Protein AF-A9X655-F1 (afdb_monomer_lite)

pLDDT: mean 70.99, std 9.8, range [47.28, 84.62]

InterPro domains:
  IPR001338 Class I Hydrophobin [PF01185] (1-69)
  IPR001338 Class I Hydrophobin [SM00075] (1-69)

Structure (mmCIF, N/CA/C/O backbone):
data_AF-A9X655-F1
#
_entry.id   AF-A9X655-F1
#
loop_
_atom_site.group_PDB
_atom_site.id
_atom_site.type_symbol
_atom_site.label_atom_id
_atom_site.label_alt_id
_atom_site.label_comp_id
_atom_site.label_asym_id
_atom_site.label_entity_id
_atom_site.label_seq_id
_atom_site.pdbx_PDB_ins_code
_atom_site.Cartn_x
_atom_site.Cartn_y
_atom_site.Cartn_z
_atom_site.occupancy
_atom_site.B_iso_or_equiv
_atom_site.auth_seq_id
_atom_site.auth_comp_id
_atom_site.auth_asym_id
_atom_site.auth_atom_id
_atom_site.pdbx_PDB_model_num
ATOM 1 N N . SER A 1 1 ? 4.347 -1.396 -2.900 1.00 73.31 1 SER A N 1
ATOM 2 C CA . SER A 1 1 ? 3.519 -0.974 -4.050 1.00 73.31 1 SER A CA 1
ATOM 3 C C . SER A 1 1 ? 3.647 0.525 -4.268 1.00 73.31 1 SER A C 1
ATOM 5 O O . SER A 1 1 ? 4.028 1.215 -3.329 1.00 73.31 1 SER A O 1
ATOM 7 N N . CYS A 1 2 ? 3.321 1.034 -5.456 1.00 77.31 2 CYS A N 1
ATOM 8 C CA . CYS A 1 2 ? 3.279 2.474 -5.737 1.00 77.31 2 CYS A CA 1
ATOM 9 C C . CYS A 1 2 ? 1.836 2.929 -5.766 1.00 77.31 2 CYS A C 1
ATOM 11 O O . CYS A 1 2 ? 1.053 2.323 -6.485 1.00 77.31 2 CYS A O 1
ATOM 13 N N . CYS A 1 3 ? 1.472 3.938 -4.983 1.00 80.31 3 CYS A N 1
ATOM 14 C CA . CYS A 1 3 ? 0.090 4.386 -4.868 1.00 80.31 3 CYS A CA 1
ATOM 15 C C . CYS A 1 3 ? -0.029 5.852 -5.252 1.00 80.31 3 CYS A C 1
ATOM 17 O O . CYS A 1 3 ? 0.770 6.678 -4.817 1.00 80.31 3 CYS A O 1
ATOM 19 N N . ASN A 1 4 ? -1.046 6.187 -6.043 1.00 80.62 4 ASN A N 1
ATOM 20 C CA . ASN A 1 4 ? -1.317 7.580 -6.392 1.00 80.62 4 ASN A CA 1
ATOM 21 C C . ASN A 1 4 ? -1.796 8.384 -5.184 1.00 80.62 4 ASN A C 1
ATOM 23 O O . ASN A 1 4 ? -1.562 9.585 -5.130 1.00 80.62 4 ASN A O 1
ATOM 27 N N . GLN A 1 5 ? -2.489 7.745 -4.240 1.00 78.50 5 GLN A N 1
ATOM 28 C CA . GLN A 1 5 ? -2.994 8.380 -3.026 1.00 78.50 5 GLN A CA 1
ATOM 29 C C . GLN A 1 5 ? -2.743 7.470 -1.829 1.00 78.50 5 GLN A C 1
ATOM 31 O O . GLN A 1 5 ? -2.901 6.254 -1.931 1.00 78.50 5 GLN A O 1
ATOM 36 N N . VAL A 1 6 ? -2.368 8.063 -0.700 1.00 81.62 6 VAL A N 1
ATOM 37 C CA . VAL A 1 6 ? -2.163 7.371 0.574 1.00 81.62 6 VAL A CA 1
ATOM 38 C C . VAL A 1 6 ? -2.875 8.183 1.640 1.00 81.62 6 VAL A C 1
ATOM 40 O O . VAL A 1 6 ? -2.639 9.380 1.762 1.00 81.62 6 VAL A O 1
ATOM 43 N N . GLN A 1 7 ? -3.748 7.535 2.393 1.00 82.38 7 GLN A N 1
ATOM 44 C CA . GLN A 1 7 ? -4.520 8.156 3.465 1.00 82.38 7 GLN A CA 1
ATOM 45 C C . GLN A 1 7 ? -4.604 7.202 4.653 1.00 82.38 7 GLN A C 1
ATOM 47 O O . GLN A 1 7 ? -4.341 6.006 4.499 1.00 82.38 7 GLN A O 1
ATOM 52 N N . SER A 1 8 ? -4.966 7.693 5.837 1.00 83.31 8 SER A N 1
ATOM 53 C CA . SER A 1 8 ? -5.160 6.792 6.971 1.00 83.31 8 SER A CA 1
ATOM 54 C C . SER A 1 8 ? -6.380 5.887 6.757 1.00 83.31 8 SER A C 1
ATOM 56 O O . SER A 1 8 ? -7.344 6.235 6.070 1.00 83.31 8 SER A O 1
ATOM 58 N N . ALA A 1 9 ? -6.375 4.714 7.379 1.00 79.06 9 ALA A N 1
ATOM 59 C CA . ALA A 1 9 ? -7.508 3.799 7.413 1.00 79.06 9 ALA A CA 1
ATOM 60 C C . ALA A 1 9 ? -8.750 4.459 8.034 1.00 79.06 9 ALA A C 1
ATOM 62 O O . ALA A 1 9 ? -9.879 4.134 7.676 1.00 79.06 9 ALA A O 1
ATOM 63 N N . GLN A 1 10 ? -8.546 5.416 8.935 1.00 81.12 10 GLN A N 1
ATOM 64 C CA . GLN A 1 10 ? -9.584 6.212 9.571 1.00 81.12 10 GLN A CA 1
ATOM 65 C C . GLN A 1 10 ? -10.276 7.123 8.550 1.00 81.12 10 GLN A C 1
ATOM 67 O O . GLN A 1 10 ? -11.505 7.178 8.522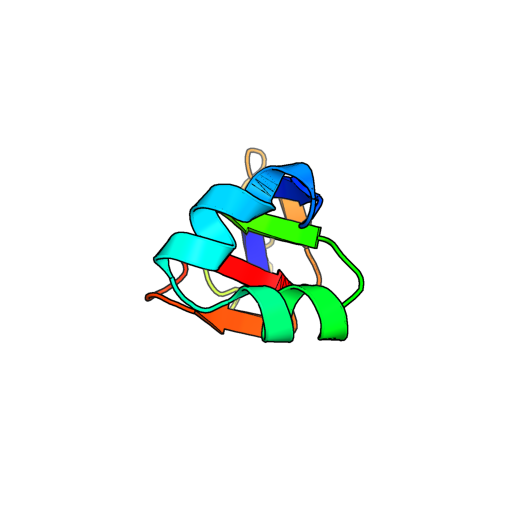 1.00 81.12 10 GLN A O 1
ATOM 72 N N . GLU A 1 11 ? -9.509 7.769 7.670 1.00 82.75 11 GLU A N 1
ATOM 73 C CA . GLU A 1 11 ? -10.033 8.579 6.561 1.00 82.75 11 GLU A CA 1
ATOM 74 C C . GLU A 1 11 ? -10.675 7.700 5.477 1.00 82.75 11 GLU A C 1
ATOM 76 O O . GLU A 1 11 ? -11.741 8.021 4.954 1.00 82.75 11 GLU A O 1
ATOM 81 N N . ALA A 1 12 ? -10.098 6.526 5.210 1.00 80.38 12 ALA A N 1
ATOM 82 C CA . ALA A 1 12 ? -10.623 5.553 4.255 1.00 80.38 12 ALA A CA 1
ATOM 83 C C . ALA A 1 12 ? -11.764 4.674 4.805 1.00 80.38 12 ALA A C 1
ATOM 85 O O . ALA A 1 12 ? -12.230 3.781 4.099 1.00 80.38 12 ALA A O 1
ATOM 86 N N . ASN A 1 13 ? -12.228 4.881 6.043 1.00 82.56 13 ASN A N 1
ATOM 87 C CA . ASN A 1 13 ? -13.084 3.924 6.759 1.00 82.56 13 ASN A CA 1
ATOM 88 C C . ASN A 1 13 ? -14.399 3.621 6.024 1.00 82.56 13 ASN A C 1
ATOM 90 O O . ASN A 1 13 ? -14.859 2.483 6.019 1.00 82.56 13 ASN A O 1
ATOM 94 N N . GLN A 1 14 ? -14.991 4.610 5.350 1.00 84.00 14 GLN A N 1
ATOM 95 C CA . GLN A 1 14 ? -16.208 4.381 4.562 1.00 84.00 14 GLN A CA 1
ATOM 96 C C . GLN A 1 14 ? -15.953 3.488 3.347 1.00 84.00 14 GLN A C 1
ATOM 98 O O . GLN A 1 14 ? -16.719 2.559 3.091 1.00 84.00 14 GLN A O 1
ATOM 103 N N . LEU A 1 15 ? -14.841 3.718 2.647 1.00 80.56 15 LEU A N 1
ATOM 104 C CA . LEU A 1 15 ? -14.420 2.893 1.522 1.00 80.56 15 LEU A CA 1
ATOM 105 C C . LEU A 1 15 ? -14.093 1.470 2.004 1.00 80.56 15 LEU A C 1
ATOM 107 O O . LEU A 1 15 ? -14.581 0.484 1.459 1.00 80.56 15 LEU A O 1
ATOM 111 N N . LEU A 1 16 ? -13.337 1.358 3.097 1.00 81.81 16 LEU A N 1
ATOM 112 C CA . LEU A 1 16 ? -12.990 0.083 3.717 1.00 81.81 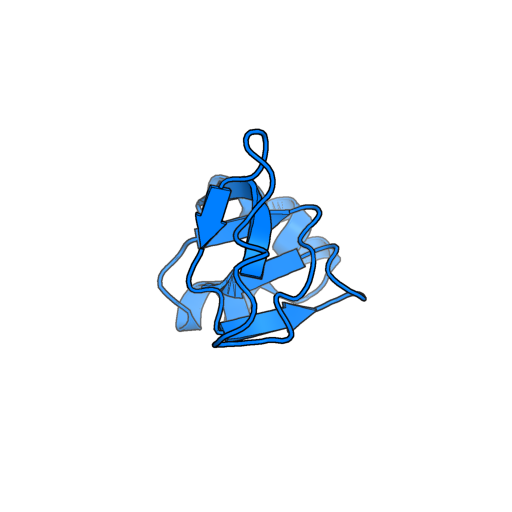16 LEU A CA 1
ATOM 113 C C . LEU A 1 16 ? -14.231 -0.698 4.161 1.00 81.81 16 LEU A C 1
ATOM 115 O O . LEU A 1 16 ? -14.273 -1.910 3.979 1.00 81.81 16 LEU A O 1
ATOM 119 N N . LYS A 1 17 ? -15.255 -0.035 4.711 1.00 84.62 17 LYS A N 1
ATOM 120 C CA . LYS A 1 17 ? -16.534 -0.670 5.065 1.00 84.62 17 LYS A CA 1
ATOM 121 C C . LYS A 1 17 ? -17.269 -1.192 3.842 1.00 84.62 17 LYS A C 1
ATOM 123 O O . LYS A 1 17 ? -17.735 -2.327 3.872 1.00 84.62 17 LYS A O 1
ATOM 128 N N . GLN A 1 18 ? -17.335 -0.400 2.774 1.00 83.25 18 GLN A N 1
ATOM 129 C CA . GLN A 1 18 ? -17.985 -0.800 1.526 1.00 83.25 18 GLN A CA 1
ATOM 130 C C . GLN A 1 18 ? -17.342 -2.052 0.916 1.00 83.25 18 GLN A C 1
ATOM 132 O O . GLN A 1 18 ? -18.040 -2.895 0.359 1.00 83.25 18 GLN A O 1
ATOM 137 N N . PHE A 1 19 ? -16.025 -2.193 1.066 1.00 78.75 19 PHE A N 1
ATOM 138 C CA . PHE A 1 19 ? -15.258 -3.320 0.538 1.00 78.75 19 PHE A CA 1
ATOM 139 C C . PHE A 1 19 ? -14.973 -4.433 1.562 1.00 78.75 19 PHE A C 1
ATOM 141 O O . PHE A 1 19 ? -14.272 -5.387 1.237 1.00 78.75 19 PHE A O 1
ATOM 148 N N . GLY A 1 20 ? -15.489 -4.343 2.795 1.00 81.19 20 GLY A N 1
ATOM 149 C CA . GLY A 1 20 ? -15.251 -5.348 3.845 1.00 81.19 20 GLY A CA 1
ATOM 150 C C . GLY A 1 20 ? -13.797 -5.425 4.340 1.00 81.19 20 GLY A C 1
ATOM 151 O O . GLY A 1 20 ? -13.384 -6.420 4.926 1.00 81.19 20 GLY A O 1
ATOM 152 N N . LEU A 1 21 ? -13.016 -4.368 4.123 1.00 77.88 21 LEU A N 1
ATOM 153 C CA . LEU A 1 21 ? -11.575 -4.286 4.360 1.00 77.88 21 LEU A CA 1
ATOM 154 C C . LEU A 1 21 ? -11.180 -3.713 5.729 1.00 77.88 21 LEU A C 1
ATOM 156 O O . LEU A 1 21 ? -9.995 -3.630 6.042 1.00 77.88 21 LEU A O 1
ATOM 160 N N . VAL A 1 22 ? -12.149 -3.3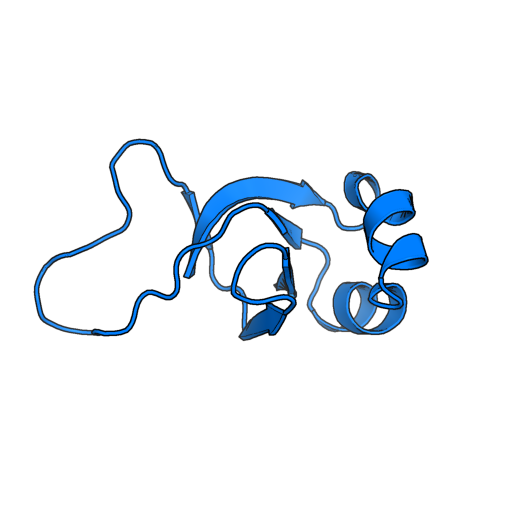24 6.559 1.00 80.56 22 VAL A N 1
ATOM 161 C CA . VAL A 1 22 ? -11.909 -2.665 7.858 1.00 80.56 22 VAL A CA 1
ATOM 162 C C . VAL A 1 22 ? -10.993 -3.491 8.765 1.00 80.56 22 VAL A C 1
ATOM 164 O O . VAL A 1 22 ? -10.074 -2.949 9.372 1.00 80.56 22 VAL A O 1
ATOM 167 N N . ALA A 1 23 ? -11.209 -4.808 8.829 1.00 77.25 23 ALA A N 1
ATOM 168 C CA . ALA A 1 23 ? -10.401 -5.703 9.655 1.00 77.25 23 ALA A CA 1
ATOM 169 C C . ALA A 1 23 ? -8.953 -5.810 9.149 1.00 77.25 23 ALA A C 1
ATOM 171 O O . ALA A 1 23 ? -8.017 -5.796 9.945 1.00 77.25 23 ALA A O 1
ATOM 172 N N . ALA A 1 24 ? -8.766 -5.858 7.827 1.00 73.50 24 ALA A N 1
ATOM 173 C CA . ALA A 1 24 ? -7.441 -5.883 7.216 1.00 73.50 24 ALA A CA 1
ATOM 174 C C . ALA A 1 24 ? -6.694 -4.559 7.442 1.00 73.50 24 ALA A C 1
ATOM 176 O O . ALA A 1 24 ? -5.510 -4.575 7.758 1.00 73.50 24 ALA A O 1
ATOM 177 N N . ALA A 1 25 ? -7.392 -3.424 7.357 1.00 74.25 25 ALA A N 1
ATOM 178 C CA . ALA A 1 25 ? -6.824 -2.106 7.633 1.00 74.25 25 ALA A CA 1
ATOM 179 C C . ALA A 1 25 ? -6.437 -1.902 9.097 1.00 74.25 25 ALA A C 1
ATOM 181 O O . ALA A 1 25 ? -5.376 -1.347 9.376 1.00 74.25 25 ALA A O 1
ATOM 182 N N . ALA A 1 26 ? -7.247 -2.406 10.029 1.00 74.25 26 ALA A N 1
ATOM 183 C CA . ALA A 1 26 ? -6.915 -2.387 11.449 1.00 74.25 26 ALA A CA 1
ATOM 184 C C . ALA A 1 26 ? -5.678 -3.247 11.770 1.00 74.25 26 ALA A C 1
ATOM 186 O O . ALA A 1 26 ? -4.867 -2.860 12.606 1.00 74.25 26 ALA A O 1
ATOM 187 N N . ALA A 1 27 ? -5.515 -4.391 11.097 1.00 70.19 27 ALA A N 1
ATOM 188 C CA . ALA A 1 27 ? -4.376 -5.287 11.297 1.00 70.19 27 ALA A CA 1
ATOM 189 C C . ALA A 1 27 ? -3.070 -4.779 10.659 1.00 70.19 27 ALA A C 1
ATOM 191 O O . ALA A 1 27 ? -1.990 -5.115 11.138 1.00 70.19 27 ALA A O 1
ATOM 192 N N . ALA A 1 28 ? -3.162 -3.991 9.585 1.00 68.00 28 ALA A N 1
ATOM 193 C CA . ALA A 1 28 ? -2.010 -3.563 8.795 1.00 68.00 28 ALA A CA 1
ATOM 194 C C . ALA A 1 28 ? -1.253 -2.350 9.359 1.00 68.00 28 ALA A C 1
ATOM 196 O O . ALA A 1 28 ? -0.133 -2.111 8.938 1.00 68.00 28 ALA A O 1
ATOM 197 N N . GLY A 1 29 ? -1.807 -1.621 10.333 1.00 66.00 29 GLY A N 1
ATOM 198 C CA . GLY A 1 29 ? -1.104 -0.491 10.960 1.00 66.00 29 GLY A CA 1
ATOM 199 C C . GLY A 1 29 ? -1.550 0.895 10.492 1.00 66.00 29 GLY A C 1
ATOM 200 O O . GLY A 1 29 ? -1.066 1.890 11.025 1.00 66.00 29 GLY A O 1
ATOM 201 N N . GLY A 1 30 ? -2.557 0.971 9.619 1.00 69.75 30 GLY A N 1
ATOM 202 C CA . GLY A 1 30 ? -3.415 2.150 9.529 1.00 69.75 30 GLY A CA 1
ATOM 203 C C . GLY A 1 30 ? -3.258 3.019 8.291 1.00 69.75 30 GLY A C 1
ATOM 204 O O . GLY A 1 30 ? -3.888 4.072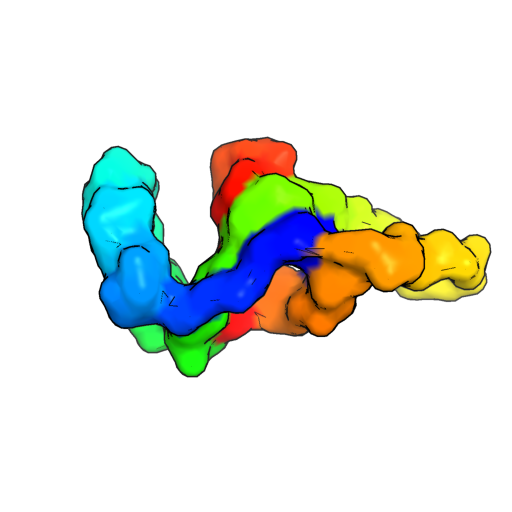 8.270 1.00 69.75 30 GLY A O 1
ATOM 205 N N . ASN A 1 31 ? -2.532 2.605 7.249 1.00 74.81 31 ASN A N 1
ATOM 206 C CA . ASN A 1 31 ? -2.485 3.345 5.990 1.00 74.81 31 ASN A CA 1
ATOM 207 C C . ASN A 1 31 ? -3.156 2.568 4.848 1.00 74.81 31 ASN A C 1
ATOM 209 O O . ASN A 1 31 ? -3.043 1.351 4.693 1.00 74.81 31 ASN A O 1
ATOM 213 N N . VAL A 1 32 ? -3.878 3.310 4.015 1.00 80.88 32 VAL A N 1
ATOM 214 C CA . VAL A 1 32 ? -4.576 2.801 2.839 1.00 80.88 32 VAL A CA 1
ATOM 215 C C . VAL A 1 32 ? -4.069 3.544 1.615 1.00 80.88 32 VAL A C 1
ATOM 217 O O . VAL A 1 32 ? -4.236 4.756 1.485 1.00 80.88 32 VAL A O 1
ATOM 220 N N . GLY A 1 33 ? -3.450 2.797 0.711 1.00 80.56 33 GLY A N 1
ATOM 221 C CA . GLY A 1 33 ? -3.119 3.246 -0.628 1.00 80.56 33 GLY A CA 1
ATOM 222 C C . GLY A 1 33 ? -4.303 3.053 -1.571 1.00 80.56 33 GLY A C 1
ATOM 223 O O . GLY A 1 33 ? -4.930 1.995 -1.565 1.00 80.56 33 GLY A O 1
ATOM 224 N N . LEU A 1 34 ? -4.602 4.048 -2.401 1.00 78.31 34 LEU A N 1
ATOM 225 C CA . LEU A 1 34 ? -5.593 3.947 -3.471 1.00 78.31 34 LEU A CA 1
ATOM 226 C C . LEU A 1 34 ? -4.930 4.054 -4.841 1.00 78.31 34 LEU A C 1
ATOM 228 O O . LEU A 1 34 ? -3.960 4.799 -5.014 1.00 78.31 34 LEU A O 1
ATOM 232 N N . SER A 1 35 ? -5.505 3.348 -5.819 1.00 78.25 35 SER A N 1
ATOM 233 C CA . SER A 1 35 ? -5.009 3.303 -7.201 1.00 78.25 35 SER A CA 1
ATOM 234 C C . SER A 1 35 ? -3.518 2.976 -7.239 1.00 78.25 35 SER A C 1
ATOM 236 O O . SER A 1 35 ? -2.681 3.766 -7.677 1.00 78.25 35 SER A O 1
ATOM 238 N N . CYS A 1 36 ? -3.194 1.813 -6.702 1.00 75.06 36 CYS A N 1
ATOM 239 C CA . CYS A 1 36 ? -1.845 1.336 -6.568 1.00 75.06 36 CYS A CA 1
ATOM 240 C C . CYS A 1 36 ? -1.472 0.370 -7.680 1.00 75.06 36 CYS A C 1
ATOM 242 O O . CYS A 1 36 ? -2.201 -0.565 -8.006 1.00 75.06 36 CYS A O 1
ATOM 244 N N . THR A 1 37 ? -0.276 0.550 -8.210 1.00 73.88 37 THR A N 1
ATOM 245 C CA . THR A 1 37 ? 0.346 -0.392 -9.124 1.00 73.88 37 THR A CA 1
ATOM 246 C C . THR A 1 37 ? 1.247 -1.351 -8.334 1.00 73.88 37 THR A C 1
ATOM 248 O O . THR A 1 37 ? 2.031 -0.922 -7.468 1.00 73.88 37 THR A O 1
ATOM 251 N N . PRO A 1 38 ? 1.138 -2.672 -8.579 1.00 64.44 38 PRO A N 1
ATOM 252 C CA . PRO A 1 38 ? 2.063 -3.631 -8.003 1.00 64.44 38 PRO A CA 1
ATOM 253 C C . PRO A 1 38 ? 3.465 -3.362 -8.552 1.00 64.44 38 PRO A C 1
ATOM 255 O O . PRO A 1 38 ? 3.660 -3.266 -9.761 1.00 64.44 38 PRO A O 1
ATOM 258 N N . VAL A 1 39 ? 4.448 -3.262 -7.660 1.00 68.88 39 VAL A N 1
ATOM 259 C CA . VAL A 1 39 ? 5.856 -3.138 -8.056 1.00 68.88 39 VAL A CA 1
ATOM 260 C C . VAL A 1 39 ? 6.408 -4.550 -8.112 1.00 68.88 39 VAL A C 1
ATOM 262 O O . VAL A 1 39 ? 6.709 -5.135 -7.075 1.00 68.88 39 VAL A O 1
ATOM 265 N N . THR A 1 40 ? 6.448 -5.145 -9.301 1.00 55.59 40 THR A N 1
ATOM 266 C CA . THR A 1 40 ? 6.760 -6.574 -9.460 1.00 55.59 40 THR A CA 1
ATOM 267 C C . THR A 1 40 ? 8.242 -6.892 -9.597 1.00 55.59 40 THR A C 1
ATOM 269 O O . THR A 1 40 ? 8.577 -8.059 -9.774 1.00 55.59 40 THR A O 1
ATOM 272 N N . VAL A 1 41 ? 9.157 -5.924 -9.493 1.00 50.72 41 VAL A N 1
ATOM 273 C CA . VAL A 1 41 ? 10.580 -6.222 -9.704 1.00 50.72 41 VAL A CA 1
ATOM 274 C C . VAL A 1 41 ? 11.468 -5.448 -8.738 1.00 50.72 41 VAL A C 1
ATOM 276 O O . VAL A 1 41 ? 11.804 -4.283 -8.944 1.00 50.72 41 VAL A O 1
ATOM 279 N N . ILE A 1 42 ? 11.897 -6.132 -7.679 1.00 51.47 42 ILE A N 1
ATOM 280 C CA . ILE A 1 42 ? 13.078 -5.735 -6.914 1.00 51.47 42 ILE A CA 1
ATOM 281 C C . ILE A 1 42 ? 14.280 -5.968 -7.845 1.00 51.47 42 ILE A C 1
ATOM 283 O O . ILE A 1 42 ? 14.693 -7.108 -8.028 1.00 51.47 42 ILE A O 1
ATOM 287 N N . GLY A 1 43 ? 14.805 -4.912 -8.480 1.00 47.88 43 GLY A N 1
ATOM 288 C CA . GLY A 1 43 ? 16.108 -4.971 -9.164 1.00 47.88 43 GLY A CA 1
ATOM 289 C C . GLY A 1 43 ? 16.248 -4.322 -10.548 1.00 47.88 43 GLY A C 1
ATOM 290 O O . GLY A 1 43 ? 17.373 -4.253 -11.028 1.00 47.88 43 GLY A O 1
ATOM 291 N N . THR A 1 44 ? 15.189 -3.814 -11.195 1.00 47.28 44 THR A N 1
ATOM 292 C CA . THR A 1 44 ? 15.290 -3.265 -12.576 1.00 47.28 44 THR A CA 1
ATOM 293 C C . THR A 1 44 ? 15.082 -1.754 -12.707 1.00 47.28 44 THR A C 1
ATOM 295 O O . THR A 1 44 ? 14.878 -1.254 -13.807 1.00 47.28 44 THR A O 1
ATOM 298 N N . GLY A 1 45 ? 15.159 -0.988 -11.616 1.00 49.19 45 GLY A N 1
ATOM 299 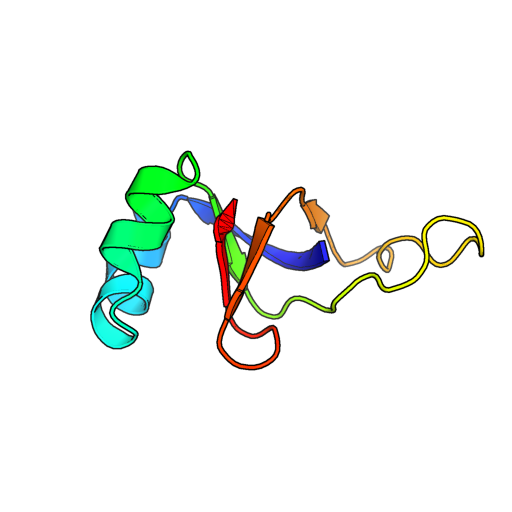C CA . GLY A 1 45 ? 15.194 0.481 -11.699 1.00 49.19 45 GLY A CA 1
ATOM 300 C C . GLY A 1 45 ? 13.868 1.170 -12.050 1.00 49.19 45 GLY A C 1
ATOM 301 O O . GLY A 1 45 ? 13.840 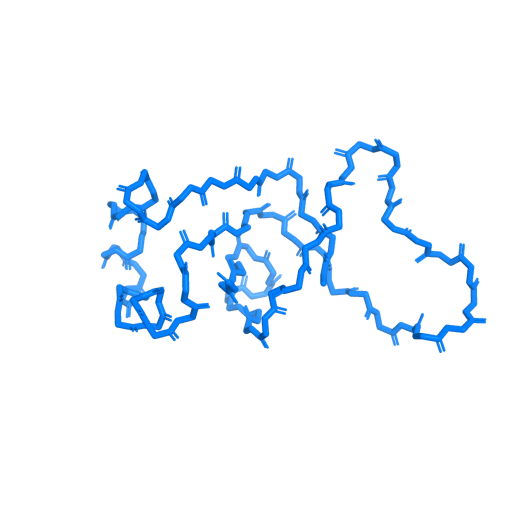2.391 -12.165 1.00 49.19 45 GLY A O 1
ATOM 302 N N . SER A 1 46 ? 12.757 0.439 -12.154 1.00 49.78 46 SER A N 1
ATOM 303 C CA . SER A 1 46 ? 11.408 1.011 -12.257 1.00 49.78 46 SER A CA 1
ATOM 304 C C . SER A 1 46 ? 10.845 1.234 -10.850 1.00 49.78 46 SER A C 1
ATOM 306 O O . SER A 1 46 ? 10.033 0.455 -10.352 1.00 49.78 46 SER A O 1
ATOM 308 N N . GLY A 1 47 ? 11.363 2.250 -10.154 1.00 60.66 47 GLY A N 1
ATOM 309 C CA . GLY A 1 47 ? 10.727 2.758 -8.936 1.00 60.66 47 GLY A CA 1
ATOM 310 C C . GLY A 1 47 ? 9.329 3.311 -9.235 1.00 60.66 47 GLY A C 1
ATOM 311 O O . GLY A 1 47 ? 8.916 3.370 -10.392 1.00 60.66 47 GLY A O 1
ATOM 312 N N . CYS A 1 48 ? 8.598 3.715 -8.195 1.00 63.97 48 CYS A N 1
ATOM 313 C CA . CYS A 1 48 ? 7.338 4.431 -8.384 1.00 63.97 48 CYS A CA 1
ATOM 314 C C . CYS A 1 48 ? 7.513 5.606 -9.334 1.00 63.97 48 CYS A C 1
ATOM 316 O O . CYS A 1 48 ? 8.535 6.294 -9.271 1.00 63.97 48 CYS A O 1
ATOM 318 N N . ASP A 1 49 ? 6.514 5.832 -10.188 1.00 67.38 49 ASP A N 1
ATOM 319 C CA . ASP A 1 49 ? 6.471 7.044 -10.994 1.00 67.38 49 ASP A CA 1
ATOM 320 C C . ASP A 1 49 ? 6.595 8.267 -10.078 1.00 67.38 49 ASP A C 1
ATOM 322 O O . ASP A 1 49 ? 6.157 8.232 -8.927 1.00 67.38 49 ASP A O 1
ATOM 326 N N . ALA A 1 50 ? 7.171 9.365 -10.571 1.00 62.09 50 ALA A N 1
ATOM 327 C CA . ALA A 1 50 ? 7.431 10.556 -9.750 1.00 62.09 50 ALA A CA 1
ATOM 328 C C . ALA A 1 50 ? 6.158 11.163 -9.118 1.00 62.09 50 ALA A C 1
ATOM 330 O O . ALA A 1 50 ? 6.239 11.962 -8.187 1.00 62.09 50 ALA A O 1
ATOM 331 N N . THR A 1 51 ? 4.983 10.787 -9.627 1.00 73.38 51 THR A N 1
ATOM 332 C CA . THR A 1 51 ? 3.656 11.194 -9.146 1.00 73.38 51 THR A CA 1
ATOM 333 C C . THR A 1 51 ? 3.029 10.208 -8.156 1.00 73.38 51 THR A C 1
ATOM 335 O O . THR A 1 51 ? 1.945 10.473 -7.640 1.00 73.38 51 THR A O 1
ATOM 338 N N . GLN A 1 52 ? 3.674 9.070 -7.896 1.00 70.44 52 GLN A N 1
ATOM 339 C CA . GLN A 1 52 ? 3.184 8.016 -7.018 1.00 70.44 52 GLN A CA 1
ATOM 340 C C . GLN A 1 52 ? 4.037 7.928 -5.751 1.00 70.44 52 GLN A C 1
ATOM 342 O O . GLN A 1 52 ? 5.267 7.939 -5.793 1.00 70.44 52 GLN A O 1
ATOM 347 N N . GLN A 1 53 ? 3.379 7.767 -4.606 1.00 71.25 53 GLN A N 1
ATOM 348 C CA . GLN A 1 53 ? 4.060 7.546 -3.340 1.00 71.25 53 GLN A CA 1
ATOM 349 C C . GLN A 1 53 ? 4.452 6.063 -3.205 1.00 71.25 53 GLN A C 1
ATOM 351 O O . GLN A 1 53 ? 3.587 5.183 -3.329 1.00 71.25 53 GLN A O 1
ATOM 356 N N . PRO A 1 54 ? 5.727 5.749 -2.906 1.00 69.44 54 PRO A N 1
ATOM 357 C CA . PRO A 1 54 ? 6.114 4.405 -2.510 1.00 69.44 54 PRO A CA 1
ATOM 358 C C . PRO A 1 54 ? 5.537 4.087 -1.132 1.00 69.44 54 PRO A C 1
ATOM 360 O O . PRO A 1 54 ? 5.787 4.800 -0.162 1.00 69.44 54 PRO A O 1
ATOM 363 N N . VAL A 1 55 ? 4.785 2.991 -1.040 1.00 69.94 55 VAL A N 1
ATOM 364 C CA . VAL A 1 55 ? 4.246 2.489 0.228 1.00 69.94 55 VAL A CA 1
ATOM 365 C C . VAL A 1 55 ? 4.543 1.010 0.416 1.00 69.94 55 VAL A C 1
ATOM 367 O O . VAL A 1 55 ? 4.408 0.187 -0.502 1.00 69.94 55 VAL A O 1
ATOM 370 N N . CYS A 1 56 ? 4.907 0.658 1.647 1.00 62.53 56 CYS A N 1
ATOM 371 C CA . CYS A 1 56 ? 4.998 -0.724 2.103 1.00 62.53 56 CYS A CA 1
ATOM 372 C C . CYS A 1 56 ? 3.602 -1.276 2.409 1.00 62.53 56 CYS A C 1
ATOM 374 O O . CYS A 1 56 ? 3.300 -1.636 3.536 1.00 62.53 56 CYS A O 1
ATOM 376 N N . CYS A 1 57 ? 2.735 -1.354 1.401 1.00 64.81 57 CYS A N 1
ATOM 377 C CA . CYS A 1 57 ? 1.487 -2.092 1.542 1.00 64.81 57 CYS A CA 1
ATOM 378 C C . CYS A 1 57 ? 1.721 -3.576 1.281 1.00 64.81 57 CYS A C 1
ATOM 380 O O . CYS A 1 57 ? 2.238 -3.953 0.226 1.00 64.81 57 CYS A O 1
ATOM 382 N N . THR A 1 58 ? 1.337 -4.405 2.245 1.00 59.78 58 THR A N 1
ATOM 383 C CA . THR A 1 58 ? 1.519 -5.863 2.225 1.00 59.78 58 THR A CA 1
ATOM 384 C C . THR A 1 58 ? 0.398 -6.571 1.473 1.00 59.78 58 THR A C 1
ATOM 386 O O . THR A 1 58 ? 0.642 -7.615 0.874 1.00 59.78 58 THR A O 1
ATOM 389 N N . ASN A 1 59 ? -0.798 -5.978 1.414 1.00 61.84 59 ASN A N 1
ATOM 390 C CA . ASN A 1 59 ? -1.940 -6.550 0.705 1.00 61.84 59 ASN A CA 1
ATOM 391 C C . ASN A 1 59 ? -2.411 -5.630 -0.421 1.00 61.84 59 ASN A C 1
ATOM 393 O O . ASN A 1 59 ? -2.844 -4.510 -0.156 1.00 61.84 59 ASN A O 1
ATOM 397 N N . ASN A 1 60 ? -2.377 -6.132 -1.662 1.00 61.22 60 ASN A N 1
ATOM 398 C CA . ASN A 1 60 ? -3.090 -5.528 -2.787 1.00 61.22 60 ASN A CA 1
ATOM 399 C C . ASN A 1 60 ? -4.455 -6.206 -2.924 1.00 61.22 60 ASN A C 1
ATOM 401 O O . ASN A 1 60 ? -4.528 -7.402 -3.204 1.00 61.22 60 ASN A O 1
ATOM 405 N N . GLN A 1 61 ? -5.533 -5.455 -2.723 1.00 65.38 61 GLN A N 1
ATOM 406 C CA . GLN A 1 61 ? -6.904 -5.918 -2.920 1.00 65.38 61 GLN A CA 1
ATOM 407 C C . GLN A 1 61 ? -7.544 -5.171 -4.098 1.00 65.38 61 GLN A C 1
ATOM 409 O O . GLN A 1 61 ? -7.121 -4.078 -4.474 1.00 65.38 61 GLN A O 1
ATOM 414 N N . PHE A 1 62 ? -8.555 -5.785 -4.721 1.00 68.44 62 PHE A N 1
ATOM 415 C CA . PHE A 1 62 ? -9.297 -5.189 -5.843 1.00 68.44 62 PHE A CA 1
ATOM 416 C C . PHE A 1 62 ? -8.407 -4.778 -7.030 1.00 68.44 62 PHE A C 1
ATOM 418 O O . PHE A 1 62 ? -8.528 -3.679 -7.562 1.00 68.44 62 PHE A O 1
ATOM 425 N N . ASN A 1 63 ? -7.495 -5.660 -7.451 1.00 65.19 63 ASN A N 1
ATOM 426 C CA . ASN A 1 63 ? -6.636 -5.432 -8.621 1.00 65.19 63 ASN A CA 1
ATOM 427 C C . ASN A 1 63 ? -5.760 -4.161 -8.518 1.00 65.19 63 ASN A C 1
ATOM 429 O O . ASN A 1 63 ? -5.487 -3.508 -9.521 1.00 65.19 63 ASN A O 1
ATOM 433 N N . GLY A 1 64 ? -5.356 -3.797 -7.294 1.00 62.75 64 GLY A N 1
ATOM 434 C CA . GLY A 1 64 ? -4.542 -2.611 -7.016 1.00 62.75 64 GLY A CA 1
ATOM 435 C C . GLY A 1 64 ? -5.349 -1.356 -6.679 1.00 62.75 64 GLY A C 1
ATOM 436 O O . GLY A 1 64 ? -4.765 -0.355 -6.285 1.00 62.75 64 GLY A O 1
ATOM 437 N N . LEU A 1 65 ? -6.686 -1.376 -6.750 1.00 67.44 65 LEU A N 1
ATOM 438 C CA . LEU A 1 65 ? -7.504 -0.225 -6.339 1.00 67.44 65 LEU A CA 1
ATOM 439 C C . LEU A 1 65 ? -7.304 0.145 -4.871 1.00 67.44 65 LEU A C 1
ATOM 441 O O . LEU A 1 65 ? -7.327 1.333 -4.555 1.00 67.44 65 LEU A O 1
ATOM 445 N N . VAL A 1 66 ? -7.118 -0.853 -4.000 1.00 67.50 66 VAL A N 1
ATOM 446 C CA . VAL A 1 66 ? -6.926 -0.639 -2.566 1.00 67.50 66 VAL A CA 1
ATOM 447 C C . VAL A 1 66 ? -5.758 -1.471 -2.066 1.00 67.50 66 VAL A C 1
ATOM 449 O O . VAL A 1 66 ? -5.773 -2.700 -2.124 1.00 67.50 66 VAL A O 1
ATOM 452 N N . ASN A 1 67 ? -4.778 -0.786 -1.501 1.00 71.94 67 ASN A N 1
ATOM 453 C CA . ASN A 1 67 ? -3.653 -1.384 -0.819 1.00 71.94 67 ASN A CA 1
ATOM 454 C C . ASN A 1 67 ? -3.678 -1.024 0.651 1.00 71.94 67 ASN A C 1
ATOM 456 O O . ASN A 1 67 ? -3.986 0.105 1.014 1.00 71.94 67 ASN A O 1
ATOM 460 N N . ILE A 1 68 ? -3.328 -1.983 1.494 1.00 70.19 68 ILE A N 1
ATOM 461 C CA . ILE A 1 68 ? -3.364 -1.808 2.939 1.00 70.19 68 ILE A CA 1
ATOM 462 C C . ILE A 1 68 ? -1.976 -2.130 3.498 1.00 70.19 68 ILE A C 1
ATOM 464 O O . ILE A 1 68 ? -1.385 -3.151 3.121 1.00 70.19 68 ILE A O 1
ATOM 468 N N . GLY A 1 69 ? -1.447 -1.236 4.335 1.00 64.88 69 GLY A N 1
ATOM 469 C CA . GLY A 1 69 ? -0.144 -1.350 4.992 1.00 64.88 69 GLY A CA 1
ATOM 470 C C . GLY A 1 69 ? 0.010 -0.424 6.185 1.00 64.88 69 GLY A C 1
ATOM 471 O O . GLY A 1 69 ? -0.959 0.296 6.520 1.00 64.88 69 GLY A O 1
#

Secondary structure (DSSP, 8-state):
-EEEEEEETTTTHHHHHHTT-HHHHHHHTSEEEEEEEP---TTSS----TTSEE---SEEEGGGTEEE-

Organism: Paxillus involutus (NCBI:txid71150)

Foldseek 3Di:
DWALDKDWCVVCVVVCVVVVNNVVQVVQPTMKGAQADDPPDDPDPPDHDPNTDDDPFPDQPPNNRITHD

Sequence (69 aa):
SCCNQVQSAQEANQLLKQFGLVAAAAAAGGNVGLSCTPVTVIGTGSGCDATQQPVCCTNNQFNGLVNIG

Radius of gyration: 11.68 Å; chains: 1; bounding box: 34×18×24 Å